Protein AF-A0A2U3QWZ9-F1 (afdb_monomer_lite)

Radius of gyration: 15.71 Å; chains: 1; bounding box: 38×32×39 Å

Foldseek 3Di:
DVLQVVLVVPDPDPDSAADPPDPVRGDPDCFVVVCCCCVPPVVHPPDDPVVVLVVVLVVCVVVPHDPVRSCVVSVVPDD

Sequence (79 aa):
MEILQARKLISTSKWVLQSATSESGHLEHPNNSWHRICEKEASIKNFRIHDLRRTFASCMGDVGASQRTISIALDFFRN

InterPro domains:
  IPR011010 DNA breaking-rejoining enzyme, catalytic core [SSF56349] (2-74)
  IPR013762 Integrase-like, catalytic domain superfamily [G3DSA:1.10.443.10] (1-75)

Organism: NCBI:txid1359184

Secondary structure (DSSP, 8-state):
-HHHHHHHHH--SSSTTB-SSSTTSB-S-HHHHHHHIIIIIS---S--HHHHHHHHHHHHHHTT--HHHHHHHTT-S--

pLDDT: mean 90.05, std 8.19, range [45.0, 98.12]

Structure (mmCIF, N/CA/C/O backbone):
data_AF-A0A2U3QWZ9-F1
#
_entry.id   AF-A0A2U3QWZ9-F1
#
loop_
_atom_site.group_PDB
_atom_site.id
_atom_site.type_symbol
_atom_site.label_atom_id
_atom_site.label_alt_id
_atom_site.label_comp_id
_atom_site.label_asym_id
_atom_site.label_entity_id
_atom_site.label_seq_id
_atom_site.pdbx_PDB_ins_code
_atom_site.Cartn_x
_atom_site.Cartn_y
_atom_site.Cartn_z
_atom_site.occupancy
_atom_site.B_iso_or_equiv
_atom_site.auth_seq_id
_atom_site.auth_comp_id
_atom_site.auth_asym_id
_atom_site.auth_atom_id
_atom_site.pdbx_PDB_model_num
ATOM 1 N N . MET A 1 1 ? -4.668 9.495 -7.717 1.00 74.81 1 MET A N 1
ATOM 2 C CA . MET A 1 1 ? -5.272 10.584 -6.908 1.00 74.81 1 MET A CA 1
ATOM 3 C C . MET A 1 1 ? -6.567 10.160 -6.225 1.00 74.81 1 MET A C 1
ATOM 5 O O . MET A 1 1 ? -6.770 10.536 -5.077 1.00 74.81 1 MET A O 1
ATOM 9 N N . GLU A 1 2 ? -7.386 9.332 -6.874 1.00 93.25 2 GLU A N 1
ATOM 10 C CA . GLU A 1 2 ? -8.713 8.917 -6.390 1.00 93.25 2 GLU A CA 1
ATOM 11 C C . GLU A 1 2 ? -8.726 8.368 -4.956 1.00 93.25 2 GLU A C 1
ATOM 13 O O . GLU A 1 2 ? -9.525 8.817 -4.141 1.00 93.25 2 GLU A O 1
ATOM 18 N N . ILE A 1 3 ? -7.791 7.477 -4.600 1.00 91.88 3 ILE A N 1
ATOM 19 C CA . ILE A 1 3 ? -7.724 6.890 -3.248 1.00 91.88 3 ILE A CA 1
ATOM 20 C C . ILE A 1 3 ? -7.558 7.970 -2.169 1.00 91.88 3 ILE A C 1
ATOM 22 O O . ILE A 1 3 ? -8.233 7.934 -1.142 1.00 91.88 3 ILE A O 1
ATOM 26 N N . LEU A 1 4 ? -6.675 8.951 -2.382 1.00 91.06 4 LEU A N 1
ATOM 27 C CA . LEU A 1 4 ? -6.438 10.009 -1.395 1.00 91.06 4 LEU A CA 1
ATOM 28 C C . LEU A 1 4 ? -7.610 10.990 -1.322 1.00 91.06 4 LEU A C 1
ATOM 30 O O . LEU A 1 4 ? -7.961 11.425 -0.228 1.00 91.06 4 LEU A O 1
ATOM 34 N N . GLN A 1 5 ? -8.242 11.300 -2.456 1.00 93.19 5 GLN A N 1
ATOM 35 C CA . GLN A 1 5 ? -9.439 12.144 -2.496 1.00 93.19 5 GLN A CA 1
ATOM 36 C C . GLN A 1 5 ? -10.607 11.482 -1.761 1.00 93.19 5 GLN A C 1
ATOM 38 O O . GLN A 1 5 ? -11.193 12.101 -0.876 1.00 93.19 5 GLN A O 1
ATOM 43 N N . ALA A 1 6 ? -10.882 10.206 -2.045 1.00 93.12 6 ALA A N 1
ATOM 44 C CA . ALA A 1 6 ? -11.918 9.436 -1.364 1.00 93.12 6 ALA A CA 1
ATOM 45 C C . ALA A 1 6 ? -11.682 9.388 0.152 1.00 93.12 6 ALA A C 1
ATOM 47 O O . ALA A 1 6 ? -12.601 9.631 0.932 1.00 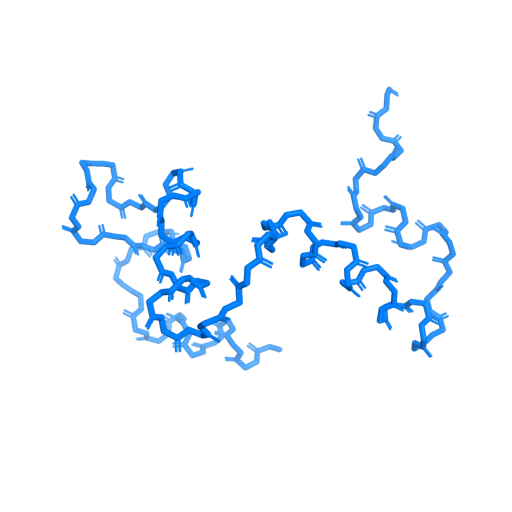93.12 6 ALA A O 1
ATOM 48 N N . ARG A 1 7 ? -10.432 9.162 0.587 1.00 90.69 7 ARG A N 1
ATOM 49 C CA . ARG A 1 7 ? -10.085 9.205 2.016 1.00 90.69 7 ARG A CA 1
ATOM 50 C C . ARG A 1 7 ? -10.272 10.593 2.618 1.00 90.69 7 ARG A C 1
ATOM 52 O O . ARG A 1 7 ? -10.761 10.694 3.737 1.00 90.69 7 ARG A O 1
ATOM 59 N N . LYS A 1 8 ? -9.900 11.659 1.904 1.00 91.31 8 LYS A N 1
ATOM 60 C CA . LYS A 1 8 ? -10.021 13.034 2.405 1.00 91.31 8 LYS A CA 1
ATOM 61 C C . LYS A 1 8 ? -11.476 13.433 2.648 1.00 91.31 8 LYS A C 1
ATOM 63 O O . LYS A 1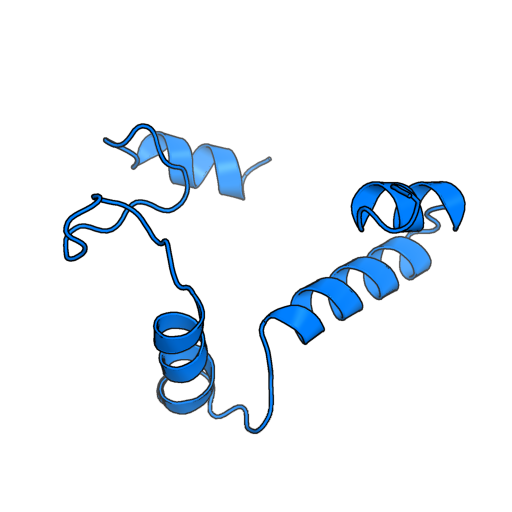 8 ? -11.732 14.108 3.638 1.00 91.31 8 LYS A O 1
ATOM 68 N N . LEU A 1 9 ? -12.401 12.993 1.792 1.00 92.50 9 LEU A N 1
ATOM 69 C CA . LEU A 1 9 ? -13.833 13.296 1.911 1.00 92.50 9 LEU A CA 1
ATOM 70 C C . LEU A 1 9 ? -14.462 12.751 3.201 1.00 92.50 9 LEU A C 1
ATOM 72 O O . LEU A 1 9 ? -15.366 13.374 3.743 1.00 92.50 9 LEU A O 1
ATOM 76 N N . ILE A 1 10 ? -13.972 11.616 3.703 1.00 89.69 10 ILE A N 1
ATOM 77 C CA . ILE A 1 10 ? -14.490 10.961 4.917 1.00 89.69 10 ILE A CA 1
ATOM 78 C C . ILE A 1 10 ? -13.616 11.201 6.159 1.00 89.69 10 ILE A C 1
ATOM 80 O O . ILE A 1 10 ? -13.911 10.695 7.242 1.00 89.69 10 ILE A O 1
ATOM 84 N N . SER A 1 11 ? -12.501 11.921 6.013 1.00 88.69 11 SER A N 1
ATOM 85 C CA . SER A 1 11 ? -11.532 12.111 7.092 1.00 88.69 11 SER A CA 1
ATOM 86 C C . SER A 1 11 ? -11.921 13.291 7.969 1.00 88.69 11 SER A C 1
ATOM 88 O O . SER A 1 11 ? -11.938 14.433 7.513 1.00 88.69 11 SER A O 1
ATOM 90 N N . THR A 1 12 ? -12.129 13.028 9.255 1.00 88.38 12 THR A N 1
ATOM 91 C CA . THR A 1 12 ? -12.280 14.058 10.294 1.00 88.38 12 THR A CA 1
ATOM 92 C C . THR A 1 12 ? -10.973 14.302 11.052 1.00 88.38 12 THR A C 1
ATOM 94 O O . THR A 1 12 ? -10.866 15.255 11.818 1.00 88.38 12 THR A O 1
ATOM 97 N N . SER A 1 13 ? -9.956 13.469 10.815 1.00 88.38 13 SER A N 1
ATOM 98 C CA . SER A 1 13 ? -8.639 13.555 11.442 1.00 88.38 13 SER A CA 1
ATOM 99 C C . SER A 1 13 ? -7.605 14.273 10.568 1.00 88.38 13 SER A C 1
ATOM 101 O O . SER A 1 13 ? -7.708 14.327 9.338 1.00 88.38 13 SER A O 1
ATOM 103 N N . LYS A 1 14 ? -6.547 14.767 11.224 1.00 90.69 14 LYS A N 1
ATOM 104 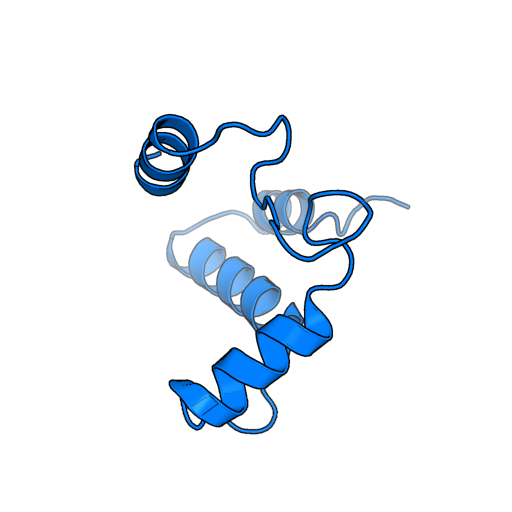C CA . LYS A 1 14 ? -5.299 15.223 10.590 1.00 90.69 14 LYS A CA 1
ATOM 105 C C . LYS A 1 14 ? -4.569 14.076 9.873 1.00 90.69 14 LYS A C 1
ATOM 107 O O . LYS A 1 14 ? -3.836 14.322 8.917 1.00 90.69 14 LYS A O 1
ATOM 112 N N . TRP A 1 15 ? -4.752 12.838 10.327 1.00 91.75 15 TRP A N 1
ATOM 113 C CA . TRP A 1 15 ? -4.039 11.665 9.824 1.00 91.75 15 TRP A CA 1
ATOM 114 C C . TRP A 1 15 ? -4.790 10.976 8.678 1.00 91.75 15 TRP A C 1
ATOM 116 O O . TRP A 1 15 ? -5.987 10.726 8.772 1.00 91.75 15 TRP A O 1
ATOM 126 N N . VAL A 1 16 ? -4.071 10.580 7.619 1.00 89.88 16 VAL A N 1
ATOM 127 C CA . VAL A 1 16 ? -4.654 9.860 6.462 1.00 89.88 16 VAL A CA 1
ATOM 128 C C . VAL A 1 16 ? -5.184 8.470 6.858 1.00 89.88 16 VAL A C 1
ATOM 130 O O . VAL A 1 16 ? -6.168 7.971 6.297 1.00 89.88 16 VAL A O 1
ATOM 133 N N . LEU A 1 17 ? -4.527 7.834 7.832 1.00 89.88 17 LEU A N 1
ATOM 134 C CA . LEU A 1 17 ? -4.896 6.541 8.411 1.00 89.88 17 LEU A CA 1
ATOM 135 C C . LEU A 1 17 ? -5.383 6.740 9.855 1.00 89.88 17 LEU A C 1
ATOM 137 O O . LEU A 1 17 ? -4.714 6.353 10.812 1.00 89.88 17 LEU A O 1
ATOM 141 N N . GLN A 1 18 ? -6.532 7.398 10.004 1.00 90.88 18 GLN A N 1
ATOM 142 C CA . GLN A 1 18 ? -7.178 7.589 11.304 1.00 90.88 18 GLN A CA 1
ATOM 143 C C . GLN A 1 18 ? -7.659 6.265 11.911 1.00 90.88 18 GLN A C 1
ATOM 145 O O . GLN A 1 18 ? -7.992 5.322 11.190 1.00 90.88 18 GLN A O 1
ATOM 150 N N . SER A 1 19 ? -7.722 6.213 13.237 1.00 88.69 19 SER A N 1
ATOM 151 C CA . SER A 1 19 ? -8.203 5.062 13.997 1.00 88.69 19 SER A CA 1
ATOM 152 C C . SER A 1 19 ? -9.071 5.560 15.146 1.00 88.69 19 SER A C 1
ATOM 154 O O . SER A 1 19 ? -8.631 6.381 15.942 1.00 88.69 19 SER A O 1
ATOM 156 N N . ALA A 1 20 ? -10.308 5.068 15.224 1.00 86.75 20 ALA A N 1
ATOM 157 C CA . ALA A 1 20 ? -11.247 5.441 16.283 1.00 86.75 20 ALA A CA 1
ATOM 158 C C . ALA A 1 20 ? -10.956 4.734 17.619 1.00 86.75 20 ALA A C 1
ATOM 160 O O . ALA A 1 20 ? -11.488 5.130 18.649 1.00 86.75 20 ALA A O 1
ATOM 161 N N . THR A 1 21 ? -10.150 3.669 17.598 1.00 87.06 21 THR A N 1
ATOM 162 C CA . THR A 1 21 ? -9.920 2.788 18.752 1.00 87.06 21 THR A CA 1
ATOM 163 C C . THR A 1 21 ? -8.504 2.879 19.311 1.00 87.06 21 THR A C 1
ATOM 165 O O . THR A 1 21 ? -8.217 2.215 20.301 1.00 87.06 21 THR A O 1
ATOM 168 N N . SER A 1 22 ? -7.597 3.628 18.673 1.00 89.12 22 SER A N 1
ATOM 169 C CA . SER A 1 22 ? -6.254 3.854 19.221 1.00 89.12 22 SER A CA 1
ATOM 170 C C . SER A 1 22 ? -6.233 5.130 20.049 1.00 89.12 22 SER A C 1
ATOM 172 O O . SER A 1 22 ? -6.864 6.120 19.688 1.00 89.12 22 SER A O 1
ATOM 174 N N . GLU A 1 23 ? -5.472 5.110 21.140 1.00 88.12 23 GLU A N 1
ATOM 175 C CA . GLU A 1 23 ? -5.317 6.250 22.051 1.00 88.12 23 GLU A CA 1
ATOM 176 C C . GLU A 1 23 ? -4.788 7.498 21.330 1.00 88.12 23 GLU A C 1
ATOM 178 O O . GLU A 1 23 ? -5.275 8.605 21.539 1.00 88.12 23 GLU A O 1
ATOM 183 N N . SER A 1 24 ? -3.856 7.317 20.394 1.00 89.75 24 SER A N 1
ATOM 184 C CA . SER A 1 24 ? -3.297 8.401 19.585 1.00 89.75 24 SER A CA 1
ATOM 185 C C . SER A 1 24 ? -4.157 8.822 18.388 1.00 89.75 24 SER A C 1
ATOM 187 O O . SER A 1 24 ? -3.756 9.688 17.602 1.00 89.75 24 SER A O 1
ATOM 189 N N . GLY A 1 25 ? -5.321 8.194 18.191 1.00 90.38 25 GLY A N 1
ATOM 190 C CA . GLY A 1 25 ? -6.281 8.525 17.135 1.00 90.38 25 GLY A CA 1
ATOM 191 C C . GLY A 1 25 ? -5.848 8.164 15.706 1.00 90.38 25 GLY A C 1
ATOM 192 O O . GLY A 1 25 ? -6.495 8.570 14.733 1.00 90.38 25 GLY A O 1
ATOM 193 N N . HIS A 1 26 ? -4.748 7.425 15.534 1.00 92.00 26 HIS A N 1
ATOM 194 C CA . HIS A 1 26 ? -4.261 6.985 14.225 1.00 92.00 26 HIS A CA 1
ATOM 195 C C . HIS A 1 26 ? -3.562 5.622 14.273 1.00 92.00 26 HIS A C 1
ATOM 197 O O . HIS A 1 26 ? -3.326 5.053 15.340 1.00 92.00 26 HIS A O 1
ATOM 203 N N . LEU A 1 27 ? -3.303 5.057 13.093 1.00 89.69 27 LEU A N 1
ATOM 204 C CA . LEU A 1 27 ? -2.607 3.784 12.951 1.00 89.69 27 LEU A CA 1
ATOM 205 C C . LEU A 1 27 ? -1.095 3.971 13.143 1.00 89.69 27 LEU A C 1
ATOM 207 O O . LEU A 1 27 ? -0.396 4.341 12.204 1.00 89.69 27 LEU A O 1
ATOM 211 N N . GLU A 1 28 ? -0.598 3.667 14.339 1.00 89.19 28 GLU A N 1
ATOM 212 C CA . GLU A 1 28 ? 0.843 3.681 14.641 1.00 89.19 28 GLU A CA 1
ATOM 213 C C . GLU A 1 28 ? 1.529 2.369 14.258 1.00 89.19 28 GLU A C 1
ATOM 215 O O . GLU A 1 28 ? 2.575 2.354 13.611 1.00 89.19 28 GLU A O 1
ATOM 220 N N . HIS A 1 29 ? 0.911 1.246 14.631 1.00 88.06 29 HIS A N 1
ATOM 221 C CA . HIS A 1 29 ? 1.475 -0.085 14.441 1.00 88.06 29 HIS A CA 1
ATOM 222 C C . HIS A 1 29 ? 0.610 -0.903 13.477 1.00 88.06 29 HIS A C 1
ATOM 224 O O . HIS A 1 29 ? -0.383 -1.511 13.888 1.00 88.06 29 HIS A O 1
ATOM 230 N N . PRO A 1 30 ? 0.970 -0.966 12.183 1.00 87.19 30 PRO A N 1
ATOM 231 C CA . PRO A 1 30 ? 0.144 -1.628 11.182 1.00 87.19 30 PRO A CA 1
ATOM 232 C C . PRO A 1 30 ? 0.179 -3.157 11.279 1.00 87.19 30 PRO A C 1
ATOM 234 O O . PRO A 1 30 ? -0.701 -3.798 10.720 1.00 87.19 30 PRO A O 1
ATOM 237 N N . ASN A 1 31 ? 1.149 -3.749 11.986 1.00 87.19 31 ASN A N 1
ATOM 238 C CA . ASN A 1 31 ? 1.386 -5.198 11.999 1.00 87.19 31 ASN A CA 1
ATOM 239 C C . ASN A 1 31 ? 0.152 -6.011 12.416 1.00 87.19 31 ASN A C 1
ATOM 241 O O . ASN A 1 31 ? -0.197 -6.972 11.736 1.00 87.19 31 ASN A O 1
ATOM 245 N N . ASN A 1 32 ? -0.544 -5.600 13.480 1.00 86.38 32 ASN A N 1
ATOM 246 C CA . ASN A 1 32 ? -1.718 -6.322 13.982 1.00 86.38 32 ASN A CA 1
ATOM 247 C C . ASN A 1 32 ? -2.892 -6.238 12.999 1.00 86.38 32 ASN A C 1
ATOM 249 O O . ASN A 1 32 ? -3.520 -7.246 12.672 1.00 86.38 32 ASN A O 1
ATOM 253 N N . SER A 1 33 ? -3.162 -5.037 12.485 1.00 88.56 33 SER A N 1
ATOM 254 C CA . SER A 1 33 ? -4.203 -4.803 11.480 1.00 88.56 33 SER A CA 1
ATOM 255 C C . SER A 1 33 ? -3.900 -5.545 10.178 1.00 88.56 33 SER A C 1
ATOM 257 O O . SER A 1 33 ? -4.793 -6.131 9.574 1.00 88.56 33 SER A O 1
ATOM 259 N N . TRP A 1 34 ? -2.632 -5.564 9.771 1.00 91.12 34 TRP A N 1
ATOM 260 C CA . TRP A 1 34 ? -2.157 -6.251 8.579 1.00 91.12 34 TRP A CA 1
ATOM 261 C C . TRP A 1 34 ? -2.308 -7.766 8.688 1.00 91.12 34 TRP A C 1
ATOM 263 O O . TRP A 1 34 ? -2.860 -8.397 7.790 1.00 91.12 34 TRP A O 1
ATOM 273 N N . HIS A 1 35 ? -1.871 -8.335 9.810 1.00 88.44 35 HIS A N 1
ATOM 274 C CA . HIS A 1 35 ? -2.014 -9.754 10.104 1.00 88.44 35 HIS A CA 1
ATOM 275 C C . HIS A 1 35 ? -3.485 -10.178 10.092 1.00 88.44 35 HIS A C 1
ATOM 277 O O . HIS A 1 35 ? -3.838 -11.154 9.438 1.00 88.44 35 HIS A O 1
ATOM 283 N N . ARG A 1 36 ? -4.369 -9.379 10.706 1.00 89.38 36 ARG A N 1
ATOM 284 C CA . ARG A 1 36 ? -5.815 -9.615 10.660 1.00 89.38 36 ARG A CA 1
ATOM 285 C C . ARG A 1 36 ? -6.352 -9.651 9.226 1.00 89.38 36 ARG A C 1
ATOM 287 O O . ARG A 1 36 ? -7.110 -10.558 8.911 1.00 89.38 36 ARG A O 1
ATOM 294 N N . ILE A 1 37 ? -5.968 -8.703 8.370 1.00 91.75 37 ILE A N 1
ATOM 295 C CA . ILE A 1 37 ? -6.404 -8.682 6.963 1.00 91.75 37 ILE A CA 1
ATOM 296 C C . ILE A 1 37 ? -5.887 -9.918 6.220 1.00 91.75 37 ILE A C 1
ATOM 298 O O . ILE A 1 37 ? -6.665 -10.604 5.561 1.00 91.75 37 ILE A O 1
ATOM 302 N N . CYS A 1 38 ? -4.592 -10.219 6.343 1.00 92.69 38 CYS A N 1
ATOM 303 C CA . CYS A 1 38 ? -3.974 -11.334 5.630 1.00 92.69 38 CYS A CA 1
ATOM 304 C C . CYS A 1 38 ? -4.584 -12.673 6.040 1.00 92.69 38 CYS A C 1
ATOM 306 O O . CYS A 1 38 ? -4.956 -13.458 5.175 1.00 92.69 38 CYS A O 1
ATOM 308 N N . GLU A 1 39 ? -4.731 -12.925 7.340 1.00 88.31 39 GLU A N 1
ATOM 309 C CA . GLU A 1 39 ? -5.195 -14.221 7.828 1.00 88.31 39 GLU A CA 1
ATOM 310 C C . GLU A 1 39 ? -6.711 -14.375 7.795 1.00 88.31 39 GLU A C 1
ATOM 312 O O . GLU A 1 39 ? -7.196 -15.423 7.377 1.00 88.31 39 GLU A O 1
ATOM 317 N N . LYS A 1 40 ? -7.462 -13.357 8.237 1.00 86.06 40 LYS A N 1
ATOM 318 C CA . LYS A 1 40 ? -8.915 -13.486 8.427 1.00 86.06 40 LYS A CA 1
ATOM 319 C C . LYS A 1 40 ? -9.715 -13.142 7.182 1.00 86.06 40 LYS A C 1
ATOM 321 O O . LYS A 1 40 ? -10.708 -13.805 6.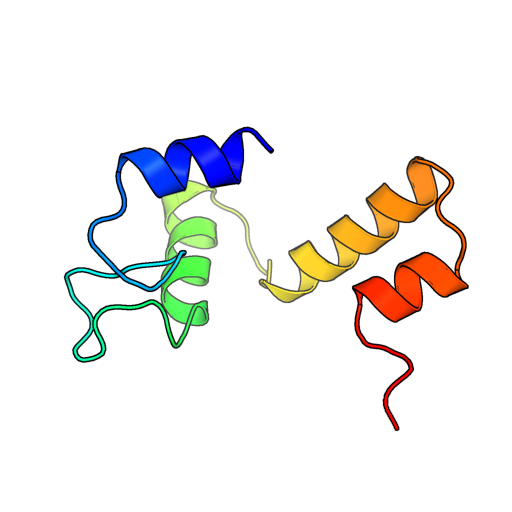915 1.00 86.06 40 LYS A O 1
ATOM 326 N N . GLU A 1 41 ? -9.295 -12.124 6.436 1.00 90.25 41 GLU A N 1
ATOM 327 C CA . GLU A 1 41 ? -10.081 -11.612 5.306 1.00 90.25 41 GLU A CA 1
ATOM 328 C C . GLU A 1 41 ? -9.592 -12.189 3.971 1.00 90.25 41 GLU A C 1
ATOM 330 O O . GLU A 1 41 ? -10.392 -12.521 3.102 1.00 90.25 41 GLU A O 1
ATOM 335 N N . ALA A 1 42 ? -8.273 -12.326 3.802 1.00 90.88 42 ALA A N 1
ATOM 336 C CA . ALA A 1 42 ? -7.664 -12.693 2.523 1.00 90.88 42 ALA A CA 1
ATOM 337 C C . ALA A 1 42 ? -7.151 -14.144 2.454 1.00 90.88 42 ALA A C 1
ATOM 339 O O . ALA A 1 42 ? -6.826 -14.618 1.368 1.00 90.88 42 ALA A O 1
ATOM 340 N N . SER A 1 43 ? -7.067 -14.859 3.584 1.00 91.81 43 SER A N 1
ATOM 341 C CA . SER A 1 43 ? -6.487 -16.215 3.675 1.00 91.81 43 SER A CA 1
ATOM 342 C C . SER A 1 43 ? -5.066 -16.344 3.086 1.00 91.81 43 SER A C 1
ATOM 344 O O . SER A 1 43 ? -4.685 -17.393 2.563 1.00 91.81 43 SER A O 1
ATOM 346 N N . ILE A 1 44 ? -4.254 -15.286 3.180 1.00 92.81 44 ILE A N 1
ATOM 347 C CA . ILE A 1 44 ? -2.876 -15.231 2.678 1.00 92.81 44 ILE A CA 1
ATOM 348 C C . ILE A 1 44 ? -1.902 -15.505 3.825 1.00 92.81 44 ILE A C 1
ATOM 350 O O . ILE A 1 44 ? -1.839 -14.764 4.806 1.00 92.81 44 ILE A O 1
ATOM 354 N N . LYS A 1 45 ? -1.087 -16.552 3.676 1.00 88.81 45 LYS A N 1
ATOM 355 C CA . LYS A 1 45 ? -0.058 -16.926 4.657 1.00 88.81 45 LYS A CA 1
ATOM 356 C C . LYS A 1 45 ? 1.281 -16.260 4.345 1.00 88.81 45 LYS A C 1
ATOM 358 O O . LYS A 1 45 ? 1.649 -16.114 3.184 1.00 88.81 45 LYS A O 1
ATOM 363 N N . ASN A 1 46 ? 2.035 -15.931 5.397 1.00 87.38 46 ASN A N 1
ATOM 364 C CA . ASN A 1 46 ? 3.419 -15.438 5.328 1.00 87.38 46 ASN A CA 1
ATOM 365 C C . ASN A 1 46 ? 3.624 -14.151 4.506 1.00 87.38 46 ASN A C 1
ATOM 367 O O . ASN A 1 46 ? 4.723 -13.905 4.015 1.00 87.38 46 ASN A O 1
ATOM 371 N N . PHE A 1 47 ? 2.592 -13.314 4.375 1.00 90.06 47 PHE A N 1
ATOM 372 C CA . PHE A 1 47 ? 2.668 -12.060 3.629 1.00 90.06 47 PHE A CA 1
ATOM 373 C C . PHE A 1 47 ? 2.852 -10.870 4.570 1.00 90.06 47 PHE A C 1
ATOM 375 O O . PHE A 1 47 ? 2.005 -10.581 5.420 1.00 90.06 47 PHE A O 1
ATOM 382 N N . ARG A 1 48 ? 3.978 -10.165 4.443 1.00 90.00 48 ARG A N 1
ATOM 383 C CA . ARG A 1 48 ? 4.329 -9.032 5.309 1.00 90.00 48 ARG A CA 1
ATOM 384 C C . ARG A 1 48 ? 4.052 -7.718 4.598 1.00 90.00 48 ARG A C 1
ATOM 386 O O . ARG A 1 48 ? 4.126 -7.616 3.379 1.00 90.00 48 ARG A O 1
ATOM 393 N N . ILE A 1 49 ? 3.860 -6.656 5.374 1.00 90.12 49 ILE A N 1
ATOM 394 C CA . ILE A 1 49 ? 3.650 -5.312 4.821 1.00 90.12 49 ILE A CA 1
ATOM 395 C C . ILE A 1 49 ? 4.835 -4.834 3.958 1.00 90.12 49 ILE A C 1
ATOM 397 O O . ILE A 1 49 ? 4.664 -4.062 3.021 1.00 90.12 49 ILE A O 1
ATOM 401 N N . HIS A 1 50 ? 6.050 -5.333 4.213 1.00 91.31 50 HIS A N 1
ATOM 402 C CA . HIS A 1 50 ? 7.226 -5.061 3.378 1.00 91.31 50 HIS A CA 1
ATOM 403 C C . HIS A 1 50 ? 7.147 -5.678 1.981 1.00 91.31 50 HIS A C 1
ATOM 405 O O . HIS A 1 50 ? 7.771 -5.159 1.055 1.00 91.31 50 HIS A O 1
ATOM 411 N N . ASP A 1 51 ? 6.379 -6.749 1.813 1.00 92.69 51 ASP A N 1
ATOM 412 C CA . ASP A 1 51 ? 6.203 -7.387 0.515 1.00 92.69 51 ASP A CA 1
ATOM 413 C C . ASP A 1 51 ? 5.313 -6.518 -0.394 1.00 92.69 51 ASP A C 1
ATOM 415 O O . ASP A 1 51 ? 5.556 -6.461 -1.599 1.00 92.69 51 ASP A O 1
ATOM 419 N N . LEU A 1 52 ? 4.405 -5.699 0.171 1.00 92.38 52 LEU A N 1
ATOM 420 C CA . LEU A 1 52 ? 3.736 -4.622 -0.579 1.00 92.38 52 LEU A CA 1
ATOM 421 C C . LEU A 1 52 ? 4.736 -3.592 -1.114 1.00 92.38 52 LEU A C 1
ATOM 423 O O . LEU A 1 52 ? 4.657 -3.205 -2.276 1.00 92.38 52 LEU A O 1
ATOM 427 N N . ARG A 1 53 ? 5.706 -3.165 -0.294 1.00 93.75 53 ARG A N 1
ATOM 428 C CA . ARG A 1 53 ? 6.746 -2.211 -0.725 1.00 93.75 53 ARG A CA 1
ATOM 429 C C . ARG A 1 53 ? 7.621 -2.793 -1.841 1.00 93.75 53 ARG A C 1
ATOM 431 O O . ARG A 1 53 ? 8.002 -2.065 -2.752 1.00 93.75 53 ARG A O 1
ATOM 438 N N . ARG A 1 54 ? 7.925 -4.094 -1.797 1.00 94.62 54 ARG A N 1
ATOM 439 C CA . ARG A 1 54 ? 8.644 -4.783 -2.885 1.00 94.62 54 ARG A CA 1
ATOM 440 C C . ARG A 1 54 ? 7.801 -4.871 -4.153 1.00 94.62 54 ARG A C 1
ATOM 442 O O . ARG A 1 54 ? 8.303 -4.553 -5.222 1.00 94.62 54 ARG A O 1
ATOM 449 N N . THR A 1 55 ? 6.521 -5.216 -4.016 1.00 96.06 55 THR A N 1
ATOM 450 C CA . THR A 1 55 ? 5.571 -5.258 -5.138 1.00 96.06 5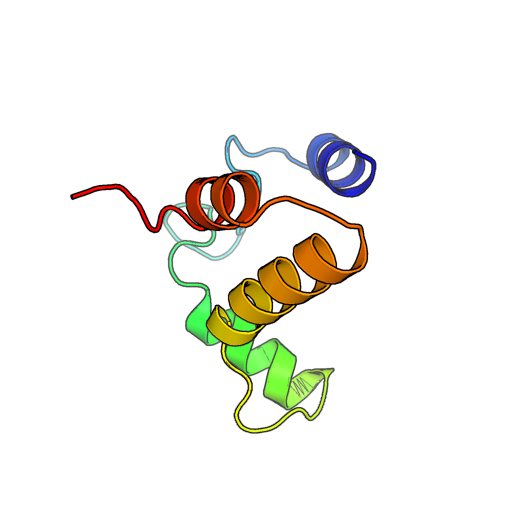5 THR A CA 1
ATOM 451 C C . THR A 1 55 ? 5.459 -3.889 -5.807 1.00 96.06 55 THR A C 1
ATOM 453 O O . THR A 1 55 ? 5.552 -3.794 -7.024 1.00 96.06 55 THR A O 1
ATOM 456 N N . PHE A 1 56 ? 5.363 -2.813 -5.019 1.00 96.06 56 PHE A N 1
ATOM 457 C CA . PHE A 1 56 ? 5.371 -1.439 -5.524 1.00 96.06 56 PHE A CA 1
ATOM 458 C C . PHE A 1 56 ? 6.611 -1.143 -6.382 1.00 96.06 56 PHE A C 1
ATOM 460 O O . PHE A 1 56 ? 6.476 -0.604 -7.477 1.00 96.06 56 PHE A O 1
ATOM 467 N N . ALA A 1 57 ? 7.801 -1.550 -5.932 1.00 96.38 57 ALA A N 1
ATOM 468 C CA . ALA A 1 57 ? 9.039 -1.376 -6.691 1.00 96.38 57 ALA A CA 1
ATOM 469 C C . ALA A 1 57 ? 9.044 -2.155 -8.016 1.00 96.38 57 ALA A C 1
ATOM 471 O O . ALA A 1 57 ? 9.451 -1.610 -9.040 1.00 96.38 57 ALA A O 1
ATOM 472 N N . SER A 1 58 ? 8.573 -3.407 -8.001 1.00 97.25 58 SER A N 1
ATOM 473 C CA . SER A 1 58 ? 8.441 -4.226 -9.211 1.00 97.25 58 SER A CA 1
ATOM 474 C C . SER A 1 58 ? 7.491 -3.578 -10.214 1.00 97.25 58 SER A C 1
ATOM 476 O O . SER A 1 58 ? 7.892 -3.335 -11.347 1.00 97.25 58 SER A O 1
ATOM 478 N N . CYS A 1 59 ? 6.295 -3.170 -9.775 1.00 97.75 59 CYS A N 1
ATOM 479 C CA . CYS A 1 59 ? 5.331 -2.498 -10.646 1.00 97.75 59 CYS A CA 1
ATOM 480 C C . CYS A 1 59 ? 5.879 -1.184 -11.221 1.00 97.75 59 CYS A C 1
ATOM 482 O O . CYS A 1 59 ? 5.603 -0.865 -12.373 1.00 97.75 59 CYS A O 1
ATOM 484 N N . MET A 1 60 ? 6.667 -0.420 -10.452 1.00 97.75 60 MET A N 1
ATOM 485 C CA . MET A 1 60 ? 7.353 0.767 -10.975 1.00 97.75 60 MET A CA 1
ATOM 486 C C . MET A 1 60 ? 8.323 0.414 -12.112 1.00 97.75 60 MET A C 1
ATOM 488 O O . MET A 1 60 ? 8.377 1.134 -13.107 1.00 97.75 60 MET A O 1
ATOM 492 N N . GLY A 1 61 ? 9.079 -0.677 -11.975 1.00 97.75 61 GLY A N 1
ATOM 493 C CA . GLY A 1 61 ? 9.961 -1.176 -13.031 1.00 97.75 61 GLY A CA 1
ATOM 494 C C . GLY A 1 61 ? 9.189 -1.604 -14.279 1.00 97.75 61 GLY A C 1
ATOM 495 O O . GLY A 1 61 ? 9.567 -1.217 -15.382 1.00 97.75 61 GLY A O 1
ATOM 496 N N . ASP A 1 62 ? 8.071 -2.311 -14.098 1.00 98.12 62 ASP A N 1
ATOM 497 C CA . ASP A 1 62 ? 7.219 -2.787 -15.196 1.00 98.12 62 ASP A CA 1
ATOM 498 C C . ASP A 1 62 ? 6.636 -1.632 -16.028 1.00 98.12 62 ASP A C 1
ATOM 500 O O . ASP A 1 62 ? 6.502 -1.748 -17.245 1.00 98.12 62 ASP A O 1
ATOM 504 N N . VAL A 1 63 ? 6.342 -0.485 -15.400 1.00 97.44 63 VAL A N 1
ATOM 505 C CA . VAL A 1 63 ? 5.892 0.736 -16.102 1.00 97.44 63 VAL A CA 1
ATOM 506 C C . VAL A 1 63 ? 7.045 1.613 -16.618 1.00 97.44 63 VAL A C 1
ATOM 508 O O . VAL A 1 63 ? 6.808 2.716 -17.109 1.00 97.44 63 VAL A O 1
ATOM 511 N N . GLY A 1 64 ? 8.294 1.146 -16.515 1.00 97.75 64 GLY A N 1
ATOM 512 C CA . GLY A 1 64 ? 9.475 1.801 -17.084 1.00 97.75 64 GLY A CA 1
ATOM 513 C C . GLY A 1 64 ? 10.160 2.836 -16.185 1.00 97.75 64 GLY A C 1
ATOM 514 O O . GLY A 1 64 ? 10.952 3.642 -16.678 1.00 97.75 64 GLY A O 1
ATOM 515 N N . ALA A 1 65 ? 9.891 2.855 -14.875 1.00 97.62 65 ALA A N 1
ATOM 516 C CA . ALA A 1 65 ? 10.599 3.755 -13.967 1.00 97.62 65 ALA A CA 1
ATOM 517 C C . ALA A 1 65 ? 12.098 3.411 -13.891 1.00 97.62 65 ALA A C 1
ATOM 519 O O . ALA A 1 65 ? 12.496 2.249 -13.809 1.00 97.62 65 ALA A O 1
ATOM 520 N N . SER A 1 66 ? 12.950 4.440 -13.861 1.00 97.25 66 SER A N 1
ATOM 521 C CA . SER A 1 66 ? 14.396 4.240 -13.7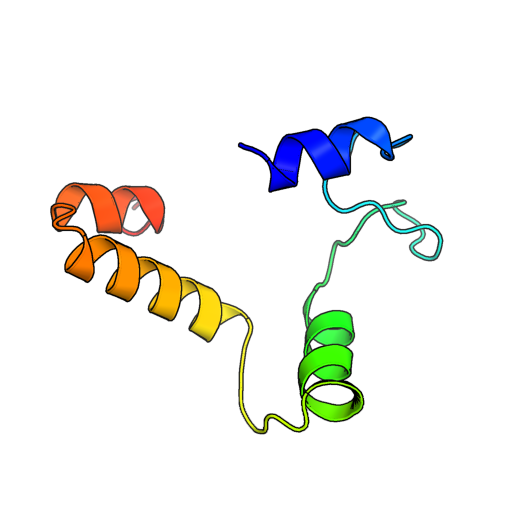26 1.00 97.25 66 SER A CA 1
ATOM 522 C C . SER A 1 66 ? 14.768 3.675 -12.350 1.00 97.25 66 SER A C 1
ATOM 524 O O . SER A 1 66 ? 14.113 3.969 -11.347 1.00 97.25 66 SER A O 1
ATOM 526 N N . GLN A 1 67 ? 15.895 2.961 -12.271 1.00 95.12 67 GLN A N 1
ATOM 527 C CA . GLN A 1 67 ? 16.436 2.462 -10.998 1.00 95.12 67 GLN A CA 1
ATOM 528 C C . GLN A 1 67 ? 16.642 3.587 -9.974 1.00 95.12 67 GLN A C 1
ATOM 530 O O . GLN A 1 67 ? 16.323 3.432 -8.800 1.00 95.12 67 GLN A O 1
ATOM 535 N N . ARG A 1 68 ? 17.096 4.767 -10.421 1.00 95.25 68 ARG A N 1
ATOM 536 C CA . ARG A 1 68 ? 17.236 5.948 -9.556 1.00 95.25 68 ARG A CA 1
ATOM 537 C C . ARG A 1 68 ? 15.887 6.378 -8.973 1.00 95.25 68 ARG A C 1
ATOM 539 O O . ARG A 1 68 ? 15.806 6.641 -7.777 1.00 95.25 68 ARG A O 1
ATOM 546 N N . THR A 1 69 ? 14.843 6.439 -9.799 1.00 96.44 69 THR A N 1
ATOM 547 C CA . THR A 1 69 ? 13.484 6.805 -9.371 1.00 96.44 69 THR A CA 1
ATOM 548 C C . THR A 1 69 ? 12.938 5.809 -8.351 1.00 96.44 69 THR A C 1
ATOM 550 O O . THR A 1 69 ? 12.423 6.227 -7.316 1.00 96.44 69 THR A O 1
ATOM 553 N N . ILE A 1 70 ? 13.091 4.507 -8.611 1.00 96.31 70 ILE A N 1
ATOM 554 C CA . ILE A 1 70 ? 12.645 3.440 -7.705 1.00 96.31 70 ILE A CA 1
ATOM 555 C C . ILE A 1 70 ? 13.371 3.550 -6.362 1.00 96.31 70 ILE A C 1
ATOM 557 O O . ILE A 1 70 ? 12.729 3.576 -5.315 1.00 96.31 70 ILE A O 1
ATOM 561 N N . SER A 1 71 ? 14.696 3.701 -6.366 1.00 94.44 71 SER A N 1
ATOM 562 C CA . SER A 1 71 ? 15.466 3.819 -5.126 1.00 94.44 71 SER A CA 1
ATOM 563 C C . SER A 1 71 ? 15.119 5.060 -4.304 1.00 94.44 71 SER A C 1
ATOM 565 O O . SER A 1 71 ? 15.105 4.975 -3.079 1.00 94.44 71 SER A O 1
ATOM 567 N N . ILE A 1 72 ? 14.820 6.199 -4.943 1.00 94.56 72 ILE A N 1
ATOM 568 C CA . ILE A 1 72 ? 14.342 7.399 -4.236 1.00 94.56 72 ILE A CA 1
ATOM 569 C C . ILE A 1 72 ? 12.961 7.139 -3.626 1.00 94.56 72 ILE A C 1
ATOM 571 O O . ILE A 1 72 ? 12.754 7.435 -2.454 1.00 94.56 72 ILE A O 1
ATOM 575 N N . ALA A 1 73 ? 12.031 6.550 -4.384 1.00 94.25 73 ALA A N 1
ATOM 576 C CA . ALA A 1 73 ? 10.684 6.246 -3.895 1.00 94.25 73 ALA A CA 1
ATOM 577 C C . ALA A 1 73 ? 10.685 5.237 -2.733 1.00 94.25 73 ALA A C 1
ATOM 579 O O . ALA A 1 73 ? 9.808 5.269 -1.872 1.00 94.25 73 ALA A O 1
ATOM 580 N N . LEU A 1 74 ? 11.679 4.348 -2.699 1.00 93.56 74 LEU A N 1
ATOM 581 C CA . LEU A 1 74 ? 11.894 3.399 -1.616 1.00 93.56 74 LEU A CA 1
ATOM 582 C C . LEU A 1 74 ? 12.703 3.975 -0.445 1.00 93.56 74 LEU A C 1
ATOM 584 O O . LEU A 1 74 ? 12.800 3.297 0.573 1.00 93.56 74 LEU A O 1
ATOM 588 N N . ASP A 1 75 ? 13.268 5.175 -0.558 1.00 88.94 75 ASP A N 1
ATOM 589 C CA . ASP A 1 75 ? 14.202 5.752 0.420 1.00 88.94 75 ASP A CA 1
ATOM 590 C C . ASP A 1 75 ? 15.460 4.885 0.654 1.00 88.94 75 ASP A C 1
ATOM 592 O O . ASP A 1 75 ? 15.908 4.667 1.773 1.00 88.94 75 ASP A O 1
ATOM 596 N N . PHE A 1 76 ? 16.022 4.321 -0.421 1.00 80.94 76 PHE A N 1
ATOM 597 C CA . PHE A 1 76 ? 17.194 3.434 -0.349 1.00 80.94 76 PHE A CA 1
ATOM 598 C C . PHE A 1 76 ? 18.542 4.184 -0.328 1.00 80.94 76 PHE A C 1
ATOM 600 O O . PHE A 1 76 ? 19.547 3.618 0.084 1.00 80.94 76 PHE A O 1
ATOM 607 N N . PHE A 1 77 ? 18.591 5.448 -0.770 1.00 64.44 77 PHE A N 1
ATOM 608 C CA . PHE A 1 77 ? 19.838 6.224 -0.915 1.00 64.44 77 PHE A CA 1
ATOM 609 C C . PHE A 1 77 ? 20.108 7.239 0.208 1.00 64.44 77 PHE A C 1
ATOM 611 O O . PHE A 1 77 ? 20.978 8.093 0.053 1.00 64.44 77 PHE A O 1
ATOM 618 N N . ARG A 1 78 ? 19.393 7.173 1.335 1.00 54.81 78 ARG A N 1
ATOM 619 C CA . ARG A 1 78 ? 19.712 7.989 2.512 1.00 54.81 78 ARG A CA 1
ATOM 620 C C . ARG A 1 78 ? 20.646 7.227 3.456 1.00 54.81 78 ARG A C 1
ATOM 622 O O . ARG A 1 78 ? 20.173 6.485 4.306 1.00 54.81 78 ARG A O 1
ATOM 629 N N . ASN A 1 79 ? 21.951 7.435 3.274 1.00 45.00 79 ASN A N 1
ATOM 630 C CA . ASN A 1 79 ? 22.998 7.267 4.290 1.00 45.00 79 ASN A CA 1
ATOM 631 C C . ASN A 1 79 ? 23.752 8.589 4.413 1.00 45.00 79 ASN A C 1
ATOM 633 O O . ASN A 1 79 ? 24.095 9.144 3.343 1.00 45.00 79 ASN A O 1
#